Protein AF-A0A5B8RHC7-F1 (afdb_monomer)

Sequence (63 aa):
MMALAMVVIASMVGAKGLGLDVLESINHIDIAKGFESGISIVFLAIIIDRLTIGIANRFTVQK

Organism: NCBI:txid155900

Foldseek 3Di:
DVVLVCLLVVVVVPDDDLSVQCVVCVVVVPVPSNVVSVVVSVVVVVVVVVVVVVVVVVVVVVD

Structure (mmCIF, N/CA/C/O backbone):
data_AF-A0A5B8RHC7-F1
#
_entry.id   AF-A0A5B8RHC7-F1
#
loop_
_atom_site.group_PDB
_atom_site.id
_atom_site.type_symbol
_atom_site.label_atom_id
_atom_site.label_alt_id
_atom_site.label_comp_id
_atom_site.label_asym_id
_atom_site.label_entity_id
_atom_site.label_seq_id
_atom_site.pdbx_PDB_ins_code
_atom_site.Cartn_x
_atom_site.Cartn_y
_atom_site.Cartn_z
_atom_site.occupancy
_atom_site.B_iso_or_equiv
_atom_site.auth_seq_id
_atom_site.auth_comp_id
_atom_site.auth_asym_id
_atom_site.auth_atom_id
_atom_site.pdbx_PDB_model_num
ATOM 1 N N . MET A 1 1 ? -7.226 5.167 4.002 1.00 62.00 1 MET A N 1
ATOM 2 C CA . MET A 1 1 ? -6.418 5.423 2.772 1.00 62.00 1 MET A CA 1
ATOM 3 C C . MET A 1 1 ? -4.882 5.367 2.935 1.00 62.00 1 MET A C 1
ATOM 5 O O . MET A 1 1 ? -4.270 4.672 2.137 1.00 62.00 1 MET A O 1
ATOM 9 N N . MET A 1 2 ? -4.226 6.013 3.920 1.00 65.81 2 MET A N 1
ATOM 10 C CA . MET A 1 2 ? -2.738 6.043 4.007 1.00 65.81 2 MET A CA 1
ATOM 11 C C . MET A 1 2 ? -2.048 4.668 4.143 1.00 65.81 2 MET A C 1
ATOM 13 O O . MET A 1 2 ? -0.961 4.478 3.611 1.00 65.81 2 MET A O 1
ATOM 17 N N . ALA A 1 3 ? -2.677 3.695 4.809 1.00 65.81 3 ALA A N 1
ATOM 18 C CA . ALA A 1 3 ? -2.072 2.380 5.049 1.00 65.81 3 ALA A CA 1
ATOM 19 C C . ALA A 1 3 ? -1.803 1.575 3.764 1.00 65.81 3 ALA A C 1
ATOM 21 O O . ALA A 1 3 ? -0.849 0.806 3.705 1.00 65.81 3 ALA A O 1
ATOM 22 N N . LEU A 1 4 ? -2.613 1.766 2.719 1.00 72.25 4 LEU A N 1
ATOM 23 C CA . LEU A 1 4 ? -2.467 1.000 1.481 1.00 72.25 4 LEU A CA 1
ATOM 24 C C . LEU A 1 4 ? -1.337 1.512 0.579 1.00 72.25 4 LEU A C 1
ATOM 26 O O . LEU A 1 4 ? -0.822 0.747 -0.230 1.00 72.25 4 LEU A O 1
ATOM 30 N N . ALA A 1 5 ? -0.876 2.754 0.776 1.00 74.50 5 ALA A N 1
ATOM 31 C CA . ALA A 1 5 ? 0.319 3.276 0.108 1.00 74.50 5 ALA A CA 1
ATOM 32 C C . ALA A 1 5 ? 1.589 2.487 0.487 1.00 74.50 5 ALA A C 1
ATOM 34 O O . ALA A 1 5 ? 2.531 2.400 -0.298 1.00 74.50 5 ALA A O 1
ATOM 35 N N . MET A 1 6 ? 1.595 1.848 1.663 1.00 86.25 6 MET A N 1
ATOM 36 C CA . MET A 1 6 ? 2.720 1.041 2.137 1.00 86.25 6 MET A CA 1
ATOM 37 C C . MET A 1 6 ? 2.909 -0.264 1.342 1.00 86.25 6 MET A C 1
ATOM 39 O O . MET A 1 6 ? 4.011 -0.809 1.316 1.00 86.25 6 MET A O 1
ATOM 43 N N . VAL A 1 7 ? 1.874 -0.759 0.650 1.00 84.25 7 VAL A N 1
ATOM 44 C CA . VAL A 1 7 ? 1.951 -1.998 -0.150 1.00 84.25 7 VAL A CA 1
ATOM 45 C C . VAL A 1 7 ? 2.991 -1.884 -1.270 1.00 84.25 7 VAL A C 1
ATOM 47 O O . VAL A 1 7 ? 3.726 -2.838 -1.511 1.00 84.25 7 VAL A O 1
ATOM 50 N N . VAL A 1 8 ? 3.106 -0.713 -1.905 1.00 85.06 8 VAL A N 1
ATOM 51 C CA . VAL A 1 8 ? 4.082 -0.468 -2.983 1.00 85.06 8 VAL A CA 1
ATOM 52 C C . VAL A 1 8 ? 5.514 -0.433 -2.441 1.00 85.06 8 VAL A C 1
ATOM 54 O O . VAL A 1 8 ? 6.444 -0.931 -3.074 1.00 85.06 8 VAL A O 1
ATOM 57 N N . ILE A 1 9 ? 5.706 0.099 -1.233 1.00 86.94 9 ILE A N 1
ATOM 58 C CA . ILE A 1 9 ? 7.026 0.114 -0.595 1.00 86.94 9 ILE A CA 1
ATOM 59 C C . ILE A 1 9 ? 7.435 -1.302 -0.173 1.00 86.94 9 ILE A C 1
ATOM 61 O O . ILE A 1 9 ? 8.579 -1.698 -0.382 1.00 86.94 9 ILE A O 1
ATOM 65 N N . ALA A 1 10 ? 6.502 -2.111 0.338 1.00 86.81 10 ALA A N 1
ATOM 66 C CA . ALA A 1 10 ? 6.774 -3.502 0.701 1.00 86.81 10 ALA A CA 1
ATOM 67 C C . ALA A 1 10 ? 7.257 -4.346 -0.496 1.00 86.81 10 ALA A C 1
ATOM 69 O O . ALA A 1 10 ? 8.155 -5.176 -0.341 1.00 86.81 10 ALA A O 1
ATOM 70 N N . SER A 1 11 ? 6.729 -4.108 -1.702 1.00 86.62 11 SER A N 1
ATOM 71 C CA . SER A 1 11 ? 7.206 -4.783 -2.919 1.00 86.62 11 SER A CA 1
ATOM 72 C C . SER A 1 11 ? 8.647 -4.437 -3.295 1.00 86.62 11 SER A C 1
ATOM 74 O O . SER A 1 11 ? 9.332 -5.283 -3.862 1.00 86.62 11 SER A O 1
ATOM 76 N N . MET A 1 12 ? 9.158 -3.260 -2.918 1.00 89.06 12 MET A N 1
ATOM 77 C CA . MET A 1 12 ? 10.571 -2.910 -3.138 1.00 89.06 12 MET A CA 1
ATOM 78 C C . MET A 1 12 ? 11.523 -3.721 -2.241 1.00 89.06 12 MET A C 1
ATOM 80 O O . MET A 1 12 ? 12.698 -3.860 -2.565 1.00 89.06 12 MET A O 1
ATOM 84 N N . VAL A 1 13 ? 11.019 -4.298 -1.141 1.00 89.88 13 VAL A N 1
ATOM 85 C CA . VAL A 1 13 ? 11.764 -5.185 -0.221 1.00 89.88 13 VAL A CA 1
ATOM 86 C C . VAL A 1 13 ? 11.564 -6.672 -0.584 1.00 89.88 13 VAL A C 1
ATOM 88 O O . VAL A 1 13 ? 12.017 -7.566 0.125 1.00 89.88 13 VAL A O 1
ATOM 91 N N . GLY A 1 14 ? 10.896 -6.964 -1.707 1.00 83.62 14 GLY A N 1
ATOM 92 C CA . GLY A 1 14 ? 10.691 -8.326 -2.210 1.00 83.62 14 GLY A CA 1
ATOM 93 C C . GLY A 1 14 ? 9.394 -8.998 -1.752 1.00 83.62 14 GLY A C 1
ATOM 94 O O . GLY A 1 14 ? 9.239 -10.209 -1.929 1.00 83.62 14 GLY A O 1
ATOM 95 N N . ALA A 1 15 ? 8.444 -8.249 -1.181 1.00 86.62 15 ALA A N 1
ATOM 96 C CA . ALA A 1 15 ? 7.113 -8.782 -0.910 1.00 86.62 15 ALA A CA 1
ATOM 97 C C . ALA A 1 15 ? 6.386 -9.107 -2.226 1.00 86.62 15 ALA A C 1
ATOM 99 O O . ALA A 1 15 ? 6.267 -8.263 -3.115 1.00 86.62 15 ALA A O 1
ATOM 100 N N . LYS A 1 16 ? 5.876 -10.338 -2.344 1.00 86.25 16 LYS A N 1
ATOM 101 C CA . LYS A 1 16 ? 5.053 -10.758 -3.485 1.00 86.25 16 LYS A CA 1
ATOM 102 C C . LYS A 1 16 ? 3.633 -10.206 -3.351 1.00 86.25 16 LYS A C 1
ATOM 104 O O . LYS A 1 16 ? 3.082 -10.190 -2.252 1.00 86.25 16 LYS A O 1
ATOM 109 N N . GLY A 1 17 ? 3.028 -9.816 -4.470 1.00 88.81 17 GLY A N 1
ATOM 110 C CA . GLY A 1 17 ? 1.635 -9.369 -4.536 1.00 88.81 17 GLY A CA 1
ATOM 111 C C . GLY A 1 17 ? 1.443 -8.185 -5.480 1.00 88.81 17 GLY A C 1
ATOM 112 O O . GLY A 1 17 ? 2.345 -7.842 -6.235 1.00 88.81 17 GLY A O 1
ATOM 113 N N . LEU A 1 18 ? 0.284 -7.528 -5.377 1.00 87.94 18 LEU A N 1
ATOM 114 C CA . LEU A 1 18 ? -0.143 -6.449 -6.282 1.00 87.94 18 LEU A CA 1
ATOM 115 C C . LEU A 1 18 ? 0.837 -5.262 -6.357 1.00 87.94 18 LEU A C 1
ATOM 117 O O . LEU A 1 18 ? 0.931 -4.609 -7.389 1.00 87.94 18 LEU A O 1
ATOM 121 N N . GLY A 1 19 ? 1.585 -4.980 -5.283 1.00 89.75 19 GLY A N 1
ATOM 122 C CA . GLY A 1 19 ? 2.610 -3.929 -5.293 1.00 89.75 19 GLY A CA 1
ATOM 123 C C . GLY A 1 19 ? 3.761 -4.219 -6.264 1.00 89.75 19 GLY A C 1
ATOM 124 O O . GLY A 1 19 ? 4.328 -3.291 -6.837 1.00 89.75 19 GLY A O 1
ATOM 125 N N . LEU A 1 20 ? 4.067 -5.502 -6.497 1.00 92.75 20 LEU A N 1
ATOM 126 C CA . LEU A 1 20 ? 5.103 -5.924 -7.436 1.00 92.75 20 LEU A CA 1
ATOM 127 C C . LEU A 1 20 ? 4.677 -5.661 -8.882 1.00 92.75 20 LEU A C 1
ATOM 129 O O . LEU A 1 20 ? 5.487 -5.158 -9.650 1.00 92.75 20 LEU A O 1
ATOM 133 N N . ASP A 1 21 ? 3.409 -5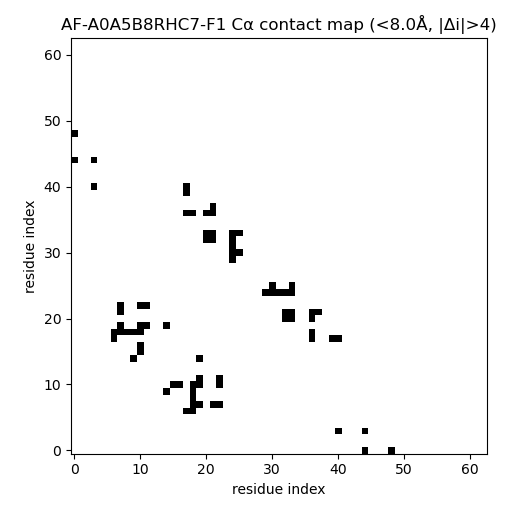.899 -9.226 1.00 92.44 21 ASP A N 1
ATOM 134 C CA . ASP A 1 21 ? 2.878 -5.605 -10.564 1.00 92.44 21 ASP A CA 1
ATOM 135 C C . ASP A 1 21 ? 2.898 -4.103 -10.869 1.00 92.44 21 ASP A C 1
ATOM 137 O O . ASP A 1 21 ? 3.254 -3.700 -11.978 1.00 92.44 21 ASP A O 1
ATOM 141 N N . VAL A 1 22 ? 2.591 -3.265 -9.870 1.00 92.19 22 VAL A N 1
ATOM 142 C CA . VAL A 1 22 ? 2.732 -1.804 -9.981 1.00 92.19 22 VAL A CA 1
ATOM 143 C C . VAL A 1 22 ? 4.196 -1.426 -10.183 1.00 92.19 22 VAL A C 1
ATOM 145 O O . VAL A 1 22 ? 4.518 -0.662 -11.090 1.00 92.19 22 VAL A O 1
ATOM 148 N N . LEU A 1 23 ? 5.101 -1.969 -9.368 1.00 92.19 23 LEU A N 1
ATOM 149 C CA . LEU A 1 23 ? 6.528 -1.669 -9.470 1.00 92.19 23 LEU A CA 1
ATOM 150 C C . LEU A 1 23 ? 7.098 -2.093 -10.831 1.00 92.19 23 LEU A C 1
ATOM 152 O O . LEU A 1 23 ? 7.864 -1.355 -11.445 1.00 92.19 23 LEU A O 1
ATOM 156 N N . GLU A 1 24 ? 6.699 -3.257 -11.331 1.00 92.56 24 GLU A N 1
ATOM 157 C CA . GLU A 1 24 ? 7.081 -3.763 -12.646 1.00 92.56 24 GLU A CA 1
ATOM 158 C C . GLU A 1 24 ? 6.532 -2.872 -13.768 1.00 92.56 24 GLU A C 1
ATOM 160 O O . GLU A 1 24 ? 7.275 -2.506 -14.676 1.00 92.56 24 GLU A O 1
ATOM 165 N N . SER A 1 25 ? 5.274 -2.433 -13.670 1.00 92.81 25 SER A N 1
ATOM 166 C CA . SER A 1 25 ? 4.673 -1.518 -14.649 1.00 92.81 25 SER A CA 1
ATOM 167 C C . SER A 1 25 ? 5.409 -0.177 -14.744 1.00 92.81 25 SER A C 1
ATOM 169 O O . SER A 1 25 ? 5.603 0.350 -15.837 1.00 92.81 25 SER A O 1
ATOM 171 N N . ILE A 1 26 ? 5.898 0.340 -13.612 1.00 92.62 26 ILE A N 1
ATOM 172 C CA . ILE A 1 26 ? 6.702 1.565 -13.563 1.00 92.62 26 ILE A CA 1
ATOM 173 C C . ILE A 1 26 ? 8.072 1.325 -14.206 1.00 92.62 26 ILE A C 1
ATOM 175 O O . ILE A 1 26 ? 8.520 2.144 -15.005 1.00 92.62 26 ILE A O 1
ATOM 179 N N . ASN A 1 27 ? 8.721 0.198 -13.899 1.00 92.75 27 ASN A N 1
ATOM 180 C CA . ASN A 1 27 ? 10.034 -0.145 -14.457 1.00 92.75 27 ASN A CA 1
ATOM 181 C C . ASN A 1 27 ? 9.998 -0.354 -15.978 1.00 92.75 27 ASN A C 1
ATOM 183 O O . ASN A 1 27 ? 10.926 0.051 -16.674 1.00 92.75 27 ASN A O 1
ATOM 187 N N . HIS A 1 28 ? 8.936 -0.974 -16.495 1.00 94.31 28 HIS A N 1
ATOM 188 C CA . HIS A 1 28 ? 8.776 -1.261 -17.922 1.00 94.31 28 HIS A CA 1
ATOM 189 C C . HIS A 1 28 ? 8.027 -0.168 -18.698 1.00 94.31 28 HIS A C 1
ATOM 191 O O . HIS A 1 28 ? 7.879 -0.290 -19.912 1.00 94.31 28 HIS A O 1
ATOM 197 N N . ILE A 1 29 ? 7.586 0.904 -18.026 1.00 93.44 29 ILE A N 1
ATOM 198 C CA . ILE A 1 29 ? 6.770 1.985 -18.610 1.00 93.44 29 ILE A CA 1
ATOM 199 C C . ILE A 1 29 ? 5.512 1.399 -19.289 1.00 93.44 29 ILE A C 1
ATOM 201 O O . ILE A 1 29 ? 5.080 1.814 -20.363 1.00 93.44 29 ILE A O 1
ATOM 205 N N . ASP A 1 30 ? 4.9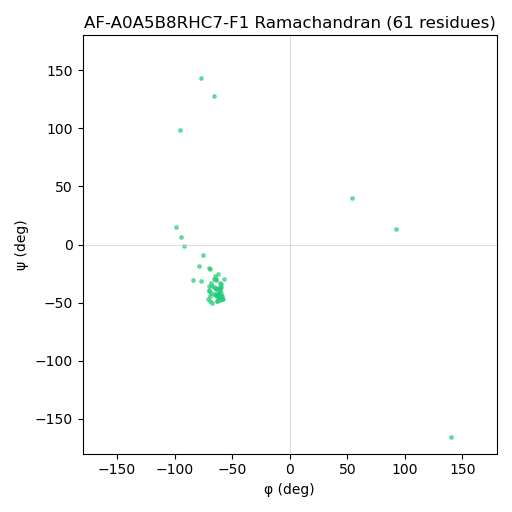13 0.399 -18.643 1.00 94.56 30 ASP A N 1
ATOM 206 C CA . ASP A 1 30 ? 3.692 -0.253 -19.104 1.00 94.56 30 ASP A CA 1
ATOM 207 C C . ASP A 1 30 ? 2.478 0.376 -18.418 1.00 94.56 30 ASP A C 1
ATOM 209 O O . ASP A 1 30 ? 2.119 0.067 -17.280 1.00 94.56 30 ASP A O 1
ATOM 213 N N . ILE A 1 31 ? 1.828 1.285 -19.138 1.00 92.88 31 ILE A N 1
ATOM 214 C CA . ILE A 1 31 ? 0.666 2.021 -18.637 1.00 92.88 31 ILE A CA 1
ATOM 215 C C . ILE A 1 31 ? -0.545 1.095 -18.464 1.00 92.88 31 ILE A C 1
ATOM 217 O O . ILE A 1 31 ? -1.330 1.299 -17.538 1.00 92.88 31 ILE A O 1
ATOM 221 N N . ALA A 1 32 ? -0.702 0.075 -19.314 1.00 94.50 32 ALA A N 1
ATOM 222 C CA . ALA A 1 32 ? -1.836 -0.842 -19.237 1.00 94.50 32 ALA A CA 1
ATOM 223 C C . ALA A 1 32 ? -1.751 -1.680 -17.957 1.00 94.50 32 ALA A C 1
ATOM 225 O O . ALA A 1 32 ? -2.684 -1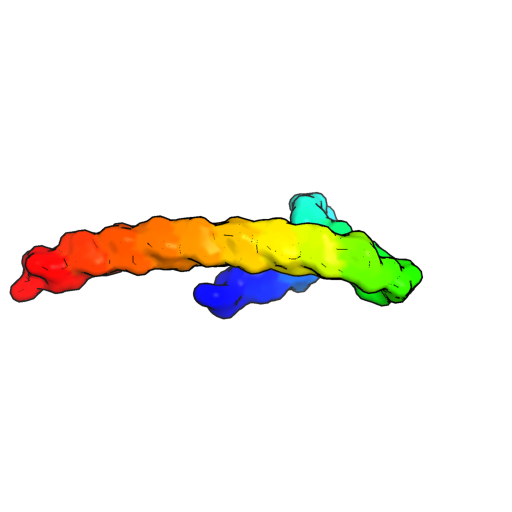.679 -17.150 1.00 94.50 32 ALA A O 1
ATOM 226 N N . LYS A 1 33 ? -0.587 -2.293 -17.707 1.00 93.19 33 LYS A N 1
ATOM 227 C CA . LYS A 1 33 ? -0.332 -3.056 -16.477 1.00 93.19 33 LYS A CA 1
ATOM 228 C C . LYS A 1 33 ? -0.397 -2.167 -15.231 1.00 93.19 33 LYS A C 1
ATOM 230 O O . LYS A 1 33 ? -0.932 -2.581 -14.200 1.00 93.19 33 LYS A O 1
ATOM 235 N N . GLY A 1 34 ? 0.091 -0.928 -15.317 1.00 92.31 34 GLY A N 1
ATOM 236 C CA . GLY A 1 34 ? 0.017 0.042 -14.221 1.00 92.31 34 GLY A CA 1
ATOM 237 C C . GLY A 1 34 ? -1.415 0.456 -13.882 1.00 92.31 34 GLY A C 1
ATOM 238 O O . GLY A 1 34 ? -1.763 0.609 -12.710 1.00 92.31 34 GLY A O 1
ATOM 239 N N . PHE A 1 35 ? -2.277 0.572 -14.891 1.00 93.69 35 PHE A N 1
ATOM 240 C CA . PHE A 1 35 ? -3.686 0.891 -14.699 1.00 93.69 35 PHE A CA 1
ATOM 241 C C . PHE A 1 35 ? -4.464 -0.274 -14.069 1.00 93.69 35 PHE A C 1
ATOM 243 O O . PHE A 1 35 ? -5.184 -0.067 -13.090 1.00 93.69 35 PHE A O 1
ATOM 250 N N . GLU A 1 36 ? -4.288 -1.500 -14.572 1.00 94.06 36 GLU A N 1
ATOM 251 C CA . GLU A 1 36 ? -4.948 -2.699 -14.029 1.00 94.06 36 GLU A CA 1
ATOM 252 C C . GLU A 1 36 ? -4.543 -2.984 -12.575 1.00 94.06 36 GLU A C 1
ATOM 254 O O . GLU A 1 36 ? -5.390 -3.232 -11.707 1.00 94.06 36 GLU A O 1
ATOM 259 N N . SER A 1 37 ? -3.246 -2.905 -12.278 1.00 92.75 37 SER A N 1
ATOM 260 C CA . SER A 1 37 ? -2.732 -3.113 -10.921 1.00 92.75 37 SER A CA 1
ATOM 261 C C . SER A 1 37 ? -3.161 -1.984 -9.976 1.00 92.75 37 SER A C 1
ATOM 263 O O . SER A 1 37 ? -3.624 -2.251 -8.863 1.00 92.75 37 SER A O 1
ATOM 265 N N . G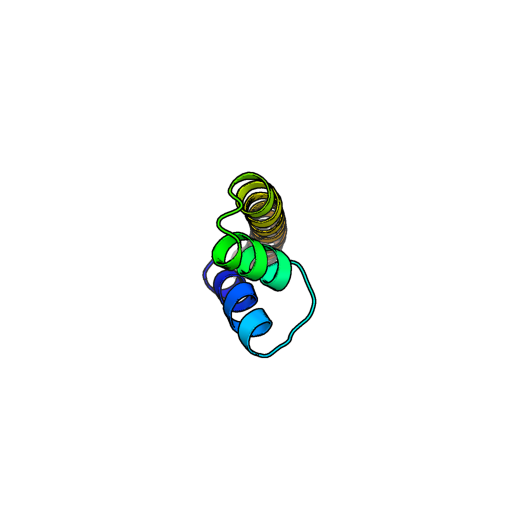LY A 1 38 ? -3.121 -0.729 -10.432 1.00 90.56 38 GLY A N 1
ATOM 266 C CA . GLY A 1 38 ? -3.576 0.427 -9.662 1.00 90.56 38 GLY A CA 1
ATOM 267 C C . GLY A 1 38 ? -5.058 0.354 -9.290 1.00 90.56 38 GLY A C 1
ATOM 268 O O . GLY A 1 38 ? -5.409 0.529 -8.119 1.00 90.56 38 GLY A O 1
ATOM 269 N N . ILE A 1 39 ? -5.939 0.041 -10.246 1.00 93.62 39 ILE A N 1
ATOM 270 C CA . ILE A 1 39 ? -7.381 -0.022 -9.973 1.00 93.62 39 ILE A CA 1
ATOM 271 C C . ILE A 1 39 ? -7.737 -1.183 -9.040 1.00 93.62 39 ILE A C 1
ATOM 273 O O . ILE A 1 39 ? -8.576 -1.021 -8.153 1.00 93.62 39 ILE A O 1
ATOM 277 N N . SER A 1 40 ? -7.035 -2.313 -9.160 1.00 92.00 40 SER A N 1
ATOM 278 C CA . SER A 1 40 ? -7.187 -3.467 -8.265 1.00 92.00 40 SER A CA 1
ATOM 279 C C . SER A 1 40 ? -6.873 -3.103 -6.811 1.00 92.00 40 SER A C 1
ATOM 281 O O . SER A 1 40 ? -7.629 -3.434 -5.894 1.00 92.00 40 SER A O 1
ATOM 283 N N . ILE A 1 41 ? -5.787 -2.354 -6.594 1.00 90.88 41 ILE A N 1
ATOM 284 C CA . ILE A 1 41 ? -5.373 -1.874 -5.270 1.00 90.88 41 ILE A CA 1
ATOM 285 C C . ILE A 1 41 ? -6.392 -0.876 -4.706 1.00 90.88 41 ILE A C 1
ATOM 287 O O . ILE A 1 41 ? -6.754 -0.967 -3.531 1.00 90.88 41 ILE A O 1
ATOM 291 N N . VAL A 1 42 ? -6.892 0.052 -5.527 1.00 90.94 42 VAL A N 1
ATOM 292 C CA . VAL A 1 42 ? -7.911 1.031 -5.110 1.00 90.94 42 VAL A CA 1
ATOM 293 C C . VAL A 1 42 ? -9.210 0.338 -4.698 1.00 90.94 42 VAL A C 1
ATOM 295 O O . VAL A 1 42 ? -9.765 0.665 -3.649 1.00 90.94 42 VAL A O 1
ATOM 298 N N . PHE A 1 43 ? -9.678 -0.650 -5.463 1.00 92.06 43 PHE A N 1
ATOM 299 C CA . PHE A 1 43 ? -10.867 -1.428 -5.106 1.00 92.06 43 PHE A CA 1
ATOM 300 C C . PHE A 1 43 ? -10.706 -2.127 -3.757 1.00 92.06 43 PHE A C 1
ATOM 302 O O . PHE A 1 43 ? -11.582 -2.021 -2.894 1.00 92.06 43 PHE A O 1
ATOM 309 N N . LEU A 1 44 ? -9.563 -2.784 -3.543 1.00 90.19 44 LEU A N 1
ATOM 310 C CA . LEU A 1 44 ? -9.255 -3.419 -2.265 1.00 90.19 44 LEU A CA 1
ATOM 311 C C . LEU A 1 44 ? -9.236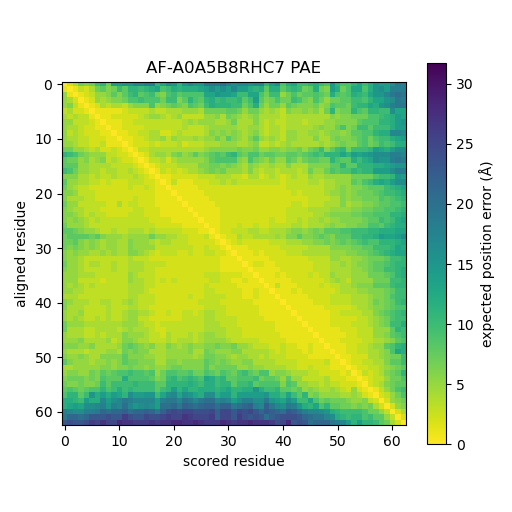 -2.392 -1.124 1.00 90.19 44 LEU A C 1
ATOM 313 O O . LEU A 1 44 ? -9.798 -2.642 -0.055 1.00 90.19 44 LEU A O 1
ATOM 317 N N . ALA A 1 45 ? -8.651 -1.215 -1.363 1.00 89.44 45 ALA A N 1
ATOM 318 C CA . ALA A 1 45 ? -8.623 -0.134 -0.389 1.00 89.44 45 ALA A CA 1
ATOM 319 C C . ALA A 1 45 ? -10.021 0.324 0.009 1.00 89.44 45 ALA A C 1
ATOM 321 O O . ALA A 1 45 ? -10.289 0.464 1.197 1.00 89.44 45 ALA A O 1
ATOM 322 N N . ILE A 1 46 ? -10.911 0.524 -0.964 1.00 89.88 46 ILE A N 1
ATOM 323 C CA . ILE A 1 46 ? -12.287 0.966 -0.720 1.00 89.88 46 ILE A CA 1
ATOM 324 C C . ILE A 1 46 ? -13.043 -0.066 0.115 1.00 89.88 46 ILE A C 1
ATOM 326 O O . ILE A 1 46 ? -13.760 0.313 1.039 1.00 89.88 46 ILE A O 1
ATOM 330 N N . ILE A 1 47 ? -12.876 -1.358 -0.176 1.00 91.06 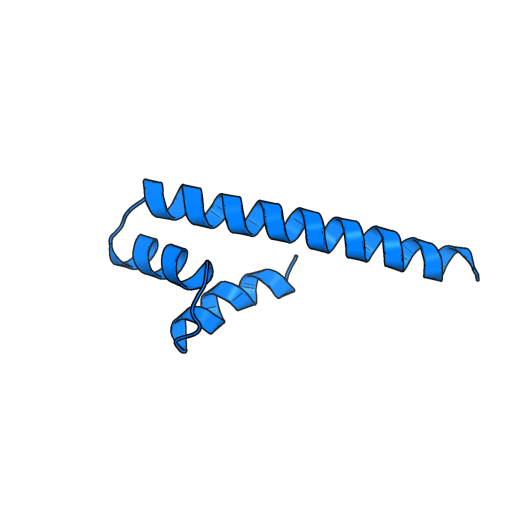47 ILE A N 1
ATOM 331 C CA . ILE A 1 47 ? -13.532 -2.434 0.578 1.00 91.06 47 ILE A CA 1
ATOM 332 C C . ILE A 1 47 ? -13.056 -2.432 2.033 1.00 91.06 47 ILE A C 1
ATOM 334 O O . ILE A 1 47 ? -13.878 -2.438 2.951 1.00 91.06 47 ILE A O 1
ATOM 338 N N . ILE A 1 48 ? -11.741 -2.376 2.255 1.00 90.50 48 ILE A N 1
ATOM 339 C CA . ILE A 1 48 ? -11.164 -2.351 3.605 1.00 90.50 48 ILE A CA 1
ATOM 340 C C . ILE A 1 48 ? -11.598 -1.089 4.359 1.00 90.50 48 ILE A C 1
ATOM 342 O O . ILE A 1 48 ? -11.985 -1.170 5.525 1.00 90.50 48 ILE A O 1
ATOM 346 N N . ASP A 1 49 ? -11.574 0.071 3.706 1.00 87.25 49 ASP A N 1
ATOM 347 C CA . ASP A 1 49 ? -11.967 1.354 4.294 1.00 87.25 49 ASP A CA 1
ATOM 348 C C . A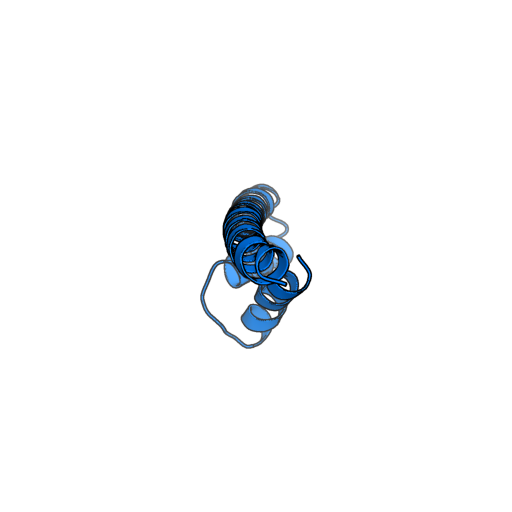SP A 1 49 ? -13.459 1.343 4.674 1.00 87.25 49 ASP A C 1
ATOM 350 O O . ASP A 1 49 ? -13.814 1.674 5.805 1.00 87.25 49 ASP A O 1
ATOM 354 N N . ARG A 1 50 ? -14.331 0.817 3.801 1.00 88.00 50 ARG A N 1
ATOM 355 C CA . ARG A 1 50 ? -15.767 0.609 4.068 1.00 88.00 50 ARG A CA 1
ATOM 356 C C . ARG A 1 50 ? -16.018 -0.290 5.274 1.00 88.00 50 ARG A C 1
ATOM 358 O O . ARG A 1 50 ? -16.847 0.055 6.118 1.00 88.00 50 ARG A O 1
ATOM 365 N N . LEU A 1 51 ? -15.326 -1.425 5.363 1.00 89.81 51 LEU A N 1
ATOM 366 C CA . LEU A 1 51 ? -15.442 -2.335 6.506 1.00 89.81 51 LEU A CA 1
ATOM 367 C C . LEU A 1 51 ? -14.966 -1.656 7.793 1.00 89.81 51 LEU A C 1
ATOM 369 O O . LEU A 1 51 ? -15.657 -1.711 8.808 1.00 89.81 51 LEU A O 1
ATOM 373 N N . THR A 1 52 ? -13.833 -0.957 7.735 1.00 88.81 52 THR A N 1
ATOM 374 C CA . THR A 1 52 ? -13.256 -0.238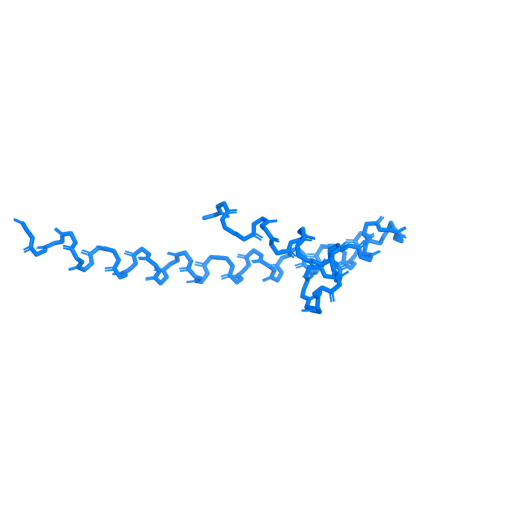 8.879 1.00 88.81 52 THR A CA 1
ATOM 375 C C . THR A 1 52 ? -14.204 0.846 9.387 1.00 88.81 52 THR A C 1
ATOM 377 O O . THR A 1 52 ? -14.456 0.916 10.587 1.00 88.81 52 THR A O 1
ATOM 380 N N . ILE A 1 53 ? -14.794 1.643 8.491 1.00 86.56 53 ILE A N 1
ATOM 381 C CA . ILE A 1 53 ? -15.782 2.676 8.838 1.00 86.56 53 ILE A CA 1
ATOM 382 C C . ILE A 1 53 ? -17.050 2.047 9.428 1.00 86.56 53 ILE A C 1
ATOM 384 O O . ILE A 1 53 ? -17.562 2.527 10.438 1.00 86.56 53 ILE A O 1
ATOM 388 N N . GLY A 1 54 ? -17.557 0.959 8.839 1.00 85.81 54 GLY A N 1
ATOM 389 C CA . GLY A 1 54 ? -18.729 0.249 9.359 1.00 85.81 54 GLY A CA 1
ATOM 390 C C . GLY A 1 54 ? -18.514 -0.291 10.776 1.00 85.81 54 GLY A C 1
ATOM 391 O O . GLY A 1 54 ? -19.402 -0.194 11.624 1.00 85.81 54 GLY A O 1
ATOM 392 N N . ILE A 1 55 ? -17.315 -0.806 11.050 1.00 85.88 55 ILE A N 1
ATOM 393 C CA . ILE A 1 55 ? -16.907 -1.272 12.376 1.00 85.88 55 ILE A CA 1
ATOM 394 C C . ILE A 1 55 ? -16.753 -0.087 13.340 1.00 85.88 55 ILE A C 1
ATOM 396 O O . ILE A 1 55 ? -17.324 -0.115 14.428 1.00 85.88 55 ILE A O 1
ATOM 400 N N . ALA A 1 56 ? -16.045 0.972 12.941 1.00 84.31 56 ALA A N 1
ATOM 401 C CA . ALA A 1 56 ? -15.816 2.160 13.765 1.00 84.31 56 ALA A CA 1
ATOM 402 C C . ALA A 1 56 ? -17.130 2.837 14.193 1.00 84.31 56 ALA A C 1
ATOM 404 O O . ALA A 1 56 ? -17.316 3.122 15.376 1.00 84.31 56 ALA A O 1
ATOM 405 N N . ASN A 1 57 ? -18.087 2.997 13.272 1.00 81.81 57 ASN A N 1
ATOM 406 C CA . ASN A 1 57 ? -19.406 3.563 13.576 1.00 81.81 57 ASN A CA 1
ATOM 407 C C . ASN A 1 57 ? -20.171 2.745 14.626 1.00 81.81 57 ASN A C 1
ATOM 409 O O . ASN A 1 57 ? -20.881 3.312 15.455 1.00 81.81 57 ASN A O 1
ATOM 413 N N . ARG A 1 58 ? -20.002 1.417 14.644 1.00 75.12 58 ARG A N 1
ATOM 414 C CA . ARG A 1 58 ? -20.613 0.546 15.658 1.00 75.12 58 ARG A CA 1
ATOM 415 C C . ARG A 1 58 ? -20.062 0.790 17.066 1.00 75.12 58 ARG A C 1
ATOM 417 O O . ARG A 1 58 ? -20.794 0.600 18.032 1.00 75.12 58 ARG A O 1
ATOM 424 N N . PHE A 1 59 ? -18.804 1.211 17.184 1.00 71.25 59 PHE A N 1
ATOM 425 C CA . PHE A 1 59 ? -18.172 1.528 18.466 1.00 71.25 59 PHE A CA 1
ATOM 426 C C . PHE A 1 59 ? -18.463 2.957 18.943 1.00 71.25 59 PHE A C 1
ATOM 428 O O . PHE A 1 59 ? -18.551 3.178 20.148 1.00 71.25 59 PHE A O 1
ATOM 435 N N . THR A 1 60 ? -18.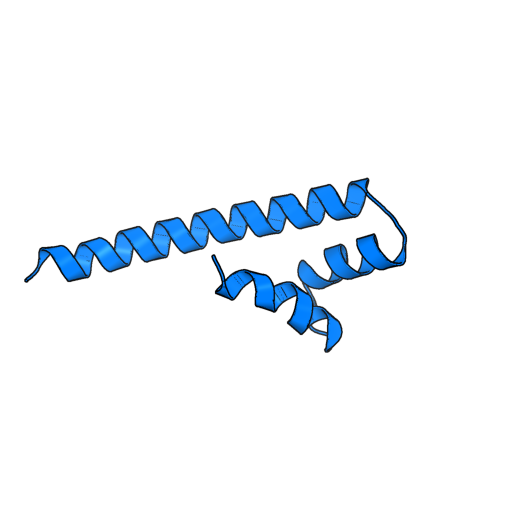653 3.918 18.033 1.00 67.19 60 THR A N 1
ATOM 436 C CA . THR A 1 60 ? -18.979 5.309 18.398 1.00 67.19 60 THR A CA 1
ATOM 437 C C . THR A 1 60 ? -20.441 5.496 18.817 1.00 67.19 60 THR A C 1
ATOM 439 O O . THR A 1 60 ? -20.704 6.316 19.683 1.00 67.19 60 THR A O 1
ATOM 442 N N . VAL A 1 61 ? -21.389 4.724 18.269 1.00 61.75 61 VAL A N 1
ATOM 443 C CA . VAL A 1 61 ? -22.832 4.865 18.578 1.00 61.75 61 VAL A CA 1
ATOM 444 C C . VAL A 1 61 ? -23.221 4.304 19.961 1.00 61.75 61 VAL A C 1
ATOM 446 O O . VAL A 1 61 ? -24.336 4.525 20.418 1.00 61.75 61 VAL A O 1
ATOM 449 N N . GLN A 1 62 ? -22.321 3.599 20.656 1.00 57.53 62 GLN A N 1
ATOM 450 C CA . GLN A 1 62 ? -22.595 3.031 21.986 1.00 57.53 62 GLN A CA 1
ATOM 451 C C . GLN A 1 62 ? -22.057 3.860 23.171 1.00 57.53 62 GLN A C 1
ATOM 453 O O . GLN A 1 62 ? -21.987 3.348 24.289 1.00 57.53 62 GLN A O 1
ATOM 458 N N . LYS A 1 63 ? -21.678 5.122 22.947 1.00 46.53 63 LYS A N 1
ATOM 459 C CA . LYS A 1 63 ? -21.354 6.105 23.993 1.00 46.53 63 LYS A CA 1
ATOM 460 C C . LYS A 1 63 ? -22.284 7.302 23.889 1.00 46.53 63 LYS A C 1
ATOM 462 O O . LYS A 1 63 ? -22.587 7.862 24.962 1.00 46.53 63 LYS A O 1
#

Solvent-accessible surface area (backbone atoms only — not comparable to full-atom values): 3535 Å² total; per-residue (Å²): 118,77,75,64,63,48,46,47,57,43,23,76,77,68,44,85,56,65,29,36,48,34,52,47,14,62,76,69,70,34,64,66,52,30,49,56,34,48,51,54,52,50,54,53,47,52,52,53,47,52,51,50,50,58,52,49,52,63,63,61,75,75,114

Nearest PDB structures (foldseek):
  4b6x-assembly2_B  TM=5.709E-01  e=4.621E+00  Pseudomonas syringae pv. pisi

Radius of gyration: 15.06 Å; Cα contacts (8 Å, |Δi|>4): 39; chains: 1; bounding box: 35×17×43 Å

Secondary structure (DSSP, 8-state):
-GGGGHHHHHHHTT--SHHHHHHHHHHHT-HHHHHHHHHHHHHHHHHHHHHHHHHHHHHHTT-

Mean predicted aligned error: 6.07 Å

pLDDT: mean 85.6, std 10.29, range [46.53, 94.56]